Protein AF-A0A067S5D9-F1 (afdb_monomer_lite)

Sequence (121 aa):
MAILSSHQCTGNCTGFCTIFSLASTILTPAERNHTWYNRLDKVEKANLIDNIVAQKNHKKQEDILESEERYKAFPPQPPSTSLLHKIISGFIQDTSPSQFVEAGCAVCGKLTPFRNLIPFK

Foldseek 3Di:
DPPPAWFDDPDDCPPDDDDDDDDPDDDDPVRVVVVVQVPDDPVRNVVVVVVVVVVVVVVVVVVVVVVVVCVPDPPDDDDDPVVVVVVVVVVCVCPDLQNPPWDADSPPRDTDRPVPTDTDD

Secondary structure (DSSP, 8-state):
---SSSB--SSTTTT--------S----HHHHHHHHHHHS-HHHHHHHHHHHHHHHHHHHHHHHHHHHHHGGGSSPPPPPHHHHHHHHHHHHHHTSHHHH-EEE-TTT--EEEGGGPPBP-

Radius of gyration: 24.88 Å; chains: 1; bounding box: 57×38×54 Å

Structure (mmCIF, N/CA/C/O backbone):
data_AF-A0A067S5D9-F1
#
_entry.id   AF-A0A067S5D9-F1
#
loop_
_atom_site.group_PDB
_atom_site.id
_atom_site.type_symbol
_atom_site.label_atom_id
_atom_site.label_alt_id
_atom_site.label_comp_id
_atom_site.label_asym_id
_atom_site.label_entity_id
_atom_site.label_seq_id
_atom_site.pdbx_PDB_ins_code
_atom_site.Cartn_x
_atom_site.Cartn_y
_atom_site.Cartn_z
_atom_site.occupancy
_atom_site.B_iso_or_equiv
_atom_site.auth_seq_id
_atom_site.auth_comp_id
_atom_site.auth_asym_id
_atom_site.auth_atom_id
_atom_site.pdbx_PDB_model_num
ATOM 1 N N . MET A 1 1 ? 7.449 -18.433 -16.731 1.00 33.59 1 MET A N 1
ATOM 2 C CA . MET A 1 1 ? 7.245 -17.056 -16.232 1.00 33.59 1 MET A CA 1
ATOM 3 C C . MET A 1 1 ? 7.142 -16.119 -17.431 1.00 33.59 1 MET A C 1
ATOM 5 O O . MET A 1 1 ? 8.169 -15.734 -17.964 1.00 33.59 1 MET A O 1
ATOM 9 N N . ALA A 1 2 ? 5.934 -15.819 -17.910 1.00 39.75 2 ALA A N 1
ATOM 10 C CA . ALA A 1 2 ? 5.720 -15.002 -19.112 1.00 39.75 2 ALA A CA 1
ATOM 11 C C . ALA A 1 2 ? 4.667 -13.914 -18.840 1.00 39.75 2 ALA A C 1
ATOM 13 O O . ALA A 1 2 ? 3.610 -13.888 -19.452 1.00 39.75 2 ALA A O 1
ATOM 14 N N . ILE A 1 3 ? 4.926 -13.064 -17.841 1.00 45.78 3 ILE A N 1
ATOM 15 C CA . ILE A 1 3 ? 4.036 -11.940 -17.481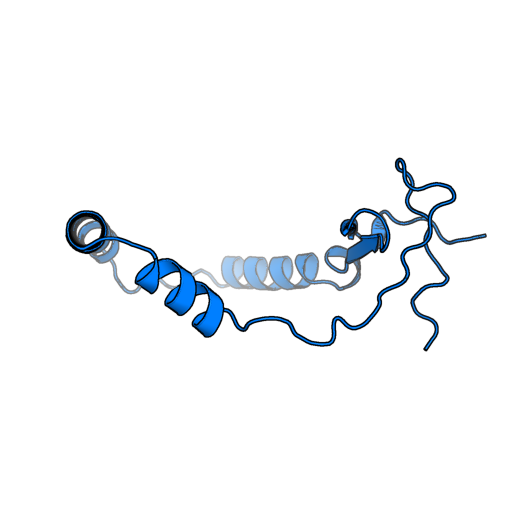 1.00 45.78 3 ILE A CA 1
ATOM 16 C C . ILE A 1 3 ? 4.468 -10.645 -18.204 1.00 45.78 3 ILE A C 1
ATOM 18 O O . ILE A 1 3 ? 3.702 -9.696 -18.304 1.00 45.78 3 ILE A O 1
ATOM 22 N N . LEU A 1 4 ? 5.678 -10.611 -18.773 1.00 45.47 4 LEU A N 1
ATOM 23 C CA . LEU A 1 4 ? 6.266 -9.410 -19.381 1.00 45.47 4 LEU A CA 1
ATOM 24 C C . LEU A 1 4 ? 5.861 -9.161 -20.848 1.00 45.47 4 LEU A C 1
ATOM 26 O O . LEU A 1 4 ? 6.323 -8.190 -21.435 1.00 45.47 4 LEU A O 1
ATOM 30 N N . SER A 1 5 ? 5.043 -10.017 -21.465 1.00 48.56 5 SER A N 1
ATOM 31 C CA . SER A 1 5 ? 4.925 -10.088 -22.930 1.00 48.56 5 SER A CA 1
ATOM 32 C C . SER A 1 5 ? 3.684 -9.439 -23.556 1.00 48.56 5 SER A C 1
ATOM 34 O O . SER A 1 5 ? 3.466 -9.646 -24.743 1.00 48.56 5 SER A O 1
ATOM 36 N N . SER A 1 6 ? 2.852 -8.683 -22.830 1.00 56.25 6 SER A N 1
ATOM 37 C CA . SER A 1 6 ? 1.522 -8.318 -23.363 1.00 56.25 6 SER A CA 1
ATOM 38 C C . SER A 1 6 ? 1.125 -6.842 -23.374 1.00 56.25 6 SER A C 1
ATOM 40 O O . SER A 1 6 ? 0.021 -6.555 -23.830 1.00 56.25 6 SER A O 1
ATOM 42 N N . HIS A 1 7 ? 1.982 -5.891 -22.976 1.00 57.72 7 HIS A N 1
ATOM 43 C CA . HIS A 1 7 ? 1.583 -4.474 -22.942 1.00 57.72 7 HIS A CA 1
ATOM 44 C C . HIS A 1 7 ? 2.728 -3.521 -23.322 1.00 57.72 7 HIS A C 1
ATOM 46 O O . HIS A 1 7 ? 3.833 -3.621 -22.789 1.00 57.72 7 HIS A O 1
ATOM 52 N N . GLN A 1 8 ? 2.456 -2.570 -24.223 1.00 62.84 8 GLN A N 1
ATOM 53 C CA . GLN A 1 8 ? 3.392 -1.511 -24.619 1.00 62.84 8 GLN A CA 1
ATOM 54 C C . GLN A 1 8 ? 3.044 -0.201 -23.904 1.00 62.84 8 GLN A C 1
ATOM 56 O O . GLN A 1 8 ? 1.888 0.220 -23.884 1.00 62.84 8 GLN A O 1
ATOM 61 N N . CYS A 1 9 ? 4.050 0.469 -23.333 1.00 71.56 9 CYS A N 1
ATOM 62 C CA . CYS A 1 9 ? 3.871 1.814 -22.789 1.00 71.56 9 CYS A CA 1
ATOM 63 C C . CYS A 1 9 ? 3.525 2.773 -23.936 1.00 71.56 9 CYS A C 1
ATOM 65 O O . CYS A 1 9 ? 4.328 2.958 -24.846 1.00 71.56 9 CYS A O 1
ATOM 67 N N . THR A 1 10 ? 2.345 3.391 -23.878 1.00 66.25 10 THR A N 1
ATOM 68 C CA . THR A 1 10 ? 1.865 4.365 -24.875 1.00 66.25 10 THR A CA 1
ATOM 69 C C . THR A 1 10 ? 2.545 5.737 -24.768 1.00 66.25 10 THR A C 1
ATOM 71 O O . THR A 1 10 ? 2.257 6.626 -25.562 1.00 66.25 10 THR A O 1
ATOM 74 N N . GLY A 1 11 ? 3.436 5.927 -23.786 1.00 68.62 11 GLY A N 1
ATOM 75 C CA . GLY A 1 11 ? 4.259 7.129 -23.612 1.00 68.62 11 GLY A CA 1
ATOM 76 C C . GLY A 1 11 ? 5.663 7.019 -24.229 1.00 68.62 11 GLY A C 1
ATOM 77 O O . GLY A 1 11 ? 5.899 6.261 -25.162 1.00 68.62 11 GLY A O 1
ATOM 78 N N . ASN A 1 12 ? 6.625 7.755 -23.660 1.00 68.88 12 ASN A N 1
ATOM 79 C CA . ASN A 1 12 ? 7.984 7.973 -24.197 1.00 68.88 12 ASN A CA 1
ATOM 80 C C . ASN A 1 12 ? 8.925 6.744 -24.223 1.00 68.88 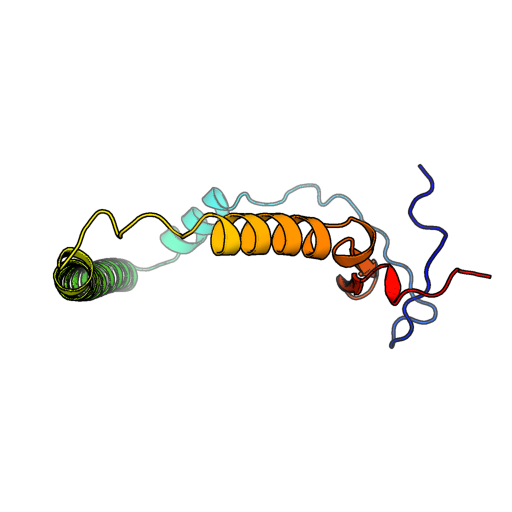12 ASN A C 1
ATOM 82 O O . ASN A 1 12 ? 10.102 6.896 -24.535 1.00 68.88 12 ASN A O 1
ATOM 86 N N . CYS A 1 13 ? 8.476 5.545 -23.848 1.00 75.38 13 CYS A N 1
ATOM 87 C CA . CYS A 1 13 ? 9.360 4.383 -23.650 1.00 75.38 13 CYS A CA 1
ATOM 88 C C . CYS A 1 13 ? 9.444 3.454 -24.871 1.00 75.38 13 CYS A C 1
ATOM 90 O O . CYS A 1 13 ? 9.834 2.293 -24.733 1.00 75.38 13 CYS A O 1
ATOM 92 N N . THR A 1 14 ? 9.067 3.931 -26.059 1.00 70.69 14 THR A N 1
ATOM 93 C CA . THR A 1 14 ? 9.169 3.156 -27.299 1.00 70.69 14 THR A CA 1
ATOM 94 C C . THR A 1 14 ? 10.638 2.807 -27.582 1.00 70.69 14 THR A C 1
ATOM 96 O O . THR A 1 14 ? 11.488 3.683 -27.680 1.00 70.69 14 THR A O 1
ATOM 99 N N . GLY A 1 15 ? 10.955 1.510 -27.683 1.00 67.88 15 GLY A N 1
ATOM 100 C CA . GLY A 1 15 ? 12.303 1.030 -28.025 1.00 67.88 15 GLY A CA 1
ATOM 101 C C . GLY A 1 15 ? 13.286 0.848 -26.859 1.00 67.88 15 GLY A C 1
ATOM 102 O O . GLY A 1 15 ? 14.436 0.498 -27.105 1.00 67.88 15 GLY A O 1
ATOM 103 N N . PHE A 1 16 ? 12.860 1.026 -25.605 1.00 66.94 16 PHE A N 1
ATOM 104 C CA . PHE A 1 16 ? 13.706 0.790 -24.428 1.00 66.94 16 PHE A CA 1
ATOM 105 C C . PHE A 1 16 ? 13.284 -0.481 -23.679 1.00 66.94 16 PHE A C 1
ATOM 107 O O . PHE A 1 16 ? 12.097 -0.779 -23.559 1.00 66.94 16 PHE A O 1
ATOM 114 N N . CYS A 1 17 ? 14.258 -1.217 -23.140 1.00 65.69 17 CYS A N 1
ATOM 115 C CA . CYS A 1 17 ? 14.047 -2.373 -22.270 1.00 65.69 17 CYS A CA 1
ATOM 116 C C . CYS A 1 17 ? 14.882 -2.199 -20.999 1.00 65.69 17 CYS A C 1
ATOM 118 O O . CYS A 1 17 ? 16.049 -1.816 -21.062 1.00 65.69 17 CYS A O 1
ATOM 120 N N . THR A 1 18 ? 14.285 -2.473 -19.846 1.00 61.31 18 THR A N 1
ATOM 121 C CA . THR A 1 18 ? 14.969 -2.482 -18.549 1.00 61.31 18 THR A CA 1
ATOM 122 C C . THR A 1 18 ? 15.416 -3.884 -18.192 1.00 61.31 18 THR A C 1
ATOM 124 O O . THR A 1 18 ? 14.607 -4.807 -18.110 1.00 61.31 18 THR A O 1
ATOM 127 N N . ILE A 1 19 ? 16.710 -4.012 -17.918 1.00 63.25 19 ILE A N 1
ATOM 128 C CA . ILE A 1 19 ? 17.325 -5.222 -17.386 1.00 63.25 19 ILE A CA 1
ATOM 129 C C . ILE A 1 19 ? 17.594 -4.959 -15.907 1.00 63.25 19 ILE A C 1
ATOM 131 O O . ILE A 1 19 ? 18.360 -4.061 -15.563 1.00 63.25 19 ILE A O 1
ATOM 135 N N . PHE A 1 20 ? 16.952 -5.723 -15.028 1.00 64.19 20 PHE A N 1
ATOM 136 C CA . PHE A 1 20 ? 17.258 -5.672 -13.603 1.00 64.19 20 PHE A CA 1
ATOM 137 C C . PHE A 1 20 ? 18.484 -6.544 -13.332 1.00 64.19 20 PHE A C 1
ATOM 139 O O . PHE A 1 20 ? 18.472 -7.741 -13.618 1.00 64.19 20 PHE A O 1
ATOM 146 N N . SER A 1 21 ? 19.535 -5.954 -12.769 1.00 68.69 21 SER A N 1
ATOM 147 C CA . SER A 1 21 ? 20.634 -6.693 -12.153 1.00 68.69 21 SER A CA 1
ATOM 148 C C . SER A 1 21 ? 20.467 -6.655 -10.636 1.00 68.69 21 SER A C 1
ATOM 150 O O . SER A 1 21 ? 20.098 -5.628 -10.061 1.00 68.69 21 SER A O 1
ATOM 152 N N . LEU A 1 22 ? 20.708 -7.783 -9.965 1.00 65.50 22 LEU A N 1
ATOM 153 C CA . LEU A 1 22 ? 20.784 -7.779 -8.508 1.00 65.50 22 LEU A CA 1
ATOM 154 C C . LEU A 1 22 ? 22.040 -7.010 -8.095 1.00 65.50 22 LEU A C 1
ATOM 156 O O . LEU A 1 22 ? 23.158 -7.443 -8.373 1.00 65.50 22 LEU A O 1
ATOM 160 N N . ALA A 1 23 ? 21.855 -5.876 -7.420 1.00 67.31 23 ALA A N 1
ATOM 161 C CA . ALA A 1 23 ? 22.947 -5.221 -6.720 1.00 67.31 23 ALA A CA 1
ATOM 162 C C . ALA A 1 23 ? 23.405 -6.132 -5.571 1.00 67.31 23 ALA A C 1
ATOM 164 O O . ALA A 1 23 ? 22.592 -6.587 -4.768 1.00 67.31 23 ALA A O 1
ATOM 165 N N . SER A 1 24 ? 24.706 -6.405 -5.499 1.00 70.12 24 SER A N 1
ATOM 166 C CA . SER A 1 24 ? 25.290 -7.356 -4.547 1.00 70.12 24 SER A CA 1
ATOM 167 C C . SER A 1 24 ? 25.305 -6.855 -3.097 1.00 70.12 24 SER A C 1
ATOM 169 O O . SER A 1 24 ? 25.457 -7.665 -2.188 1.00 70.12 24 SER A O 1
ATOM 171 N N . THR A 1 25 ? 25.099 -5.556 -2.859 1.00 70.94 25 THR A N 1
ATOM 172 C CA . THR A 1 25 ? 25.071 -4.956 -1.516 1.00 70.94 25 THR A CA 1
ATOM 173 C C . THR A 1 25 ? 24.164 -3.721 -1.469 1.00 70.94 25 THR A C 1
ATOM 175 O O . THR A 1 25 ? 24.548 -2.623 -1.865 1.00 70.94 25 THR A O 1
ATOM 178 N N . ILE A 1 26 ? 22.944 -3.884 -0.950 1.00 75.69 26 ILE A N 1
ATOM 179 C CA . ILE A 1 26 ? 22.050 -2.766 -0.616 1.00 75.69 26 ILE A CA 1
ATOM 180 C C . ILE A 1 26 ? 22.056 -2.612 0.903 1.00 75.69 26 ILE A C 1
ATOM 182 O O . ILE A 1 26 ? 21.700 -3.548 1.614 1.00 75.69 26 ILE A O 1
ATOM 186 N N . LEU A 1 27 ? 22.432 -1.429 1.394 1.00 80.38 27 LEU A N 1
ATOM 187 C CA . LEU A 1 27 ? 22.296 -1.108 2.813 1.00 80.38 27 LEU A CA 1
ATOM 188 C C . LEU A 1 27 ? 20.818 -1.129 3.208 1.00 80.38 27 LEU A C 1
ATOM 190 O O . LEU A 1 27 ? 19.968 -0.481 2.581 1.00 80.38 27 LEU A O 1
ATOM 194 N N . THR A 1 28 ? 20.520 -1.821 4.295 1.00 86.38 28 THR A N 1
ATOM 195 C CA . THR A 1 28 ? 19.209 -1.799 4.935 1.00 86.38 28 THR A CA 1
ATOM 196 C C . THR A 1 28 ? 18.833 -0.367 5.352 1.00 86.38 28 THR A C 1
ATOM 198 O O . THR A 1 28 ? 19.698 0.496 5.551 1.00 86.38 28 THR A O 1
ATOM 201 N N . PRO A 1 29 ? 17.533 -0.056 5.513 1.00 88.94 29 PRO A N 1
ATOM 202 C CA . PRO A 1 29 ? 17.105 1.235 6.056 1.00 88.94 29 PRO A CA 1
ATOM 203 C C . PRO A 1 29 ? 17.771 1.585 7.397 1.00 88.94 29 PRO A C 1
ATOM 205 O O . PRO A 1 29 ? 18.139 2.737 7.612 1.00 88.94 29 PRO A O 1
ATOM 208 N N . ALA A 1 30 ? 17.983 0.593 8.268 1.00 88.81 30 ALA A N 1
ATOM 209 C CA . ALA A 1 30 ? 18.636 0.783 9.561 1.00 88.81 30 ALA A CA 1
ATOM 210 C C . ALA A 1 30 ? 20.104 1.218 9.408 1.00 88.81 30 ALA A C 1
ATOM 212 O O . ALA A 1 30 ? 20.523 2.194 10.029 1.00 88.81 30 ALA A O 1
ATOM 213 N N . GLU A 1 31 ? 20.865 0.558 8.531 1.00 91.25 31 GLU A N 1
ATOM 214 C CA . GLU A 1 31 ? 22.262 0.915 8.250 1.00 91.25 31 GLU A CA 1
ATOM 215 C C . GLU A 1 31 ? 22.379 2.313 7.630 1.00 91.25 31 GLU A C 1
ATOM 217 O O . GLU A 1 31 ? 23.252 3.099 8.009 1.00 91.25 31 GLU A O 1
ATOM 222 N N . ARG A 1 32 ? 21.465 2.673 6.720 1.00 88.69 32 ARG A N 1
ATOM 223 C CA . ARG A 1 32 ? 21.417 4.025 6.137 1.00 88.69 32 ARG A CA 1
ATOM 224 C C . ARG A 1 32 ? 21.133 5.097 7.189 1.00 88.69 32 ARG A C 1
ATOM 226 O O . ARG A 1 32 ? 21.814 6.120 7.216 1.00 88.69 32 ARG A O 1
ATOM 233 N N . ASN A 1 33 ? 20.185 4.850 8.088 1.00 88.12 33 ASN A N 1
ATOM 234 C CA . ASN A 1 33 ? 19.863 5.789 9.162 1.00 88.12 33 ASN A CA 1
ATOM 235 C C . ASN A 1 33 ? 21.014 5.924 10.164 1.00 88.12 33 ASN A C 1
ATOM 237 O O . ASN A 1 33 ? 21.365 7.038 10.546 1.00 88.12 33 ASN A O 1
ATOM 241 N N . HIS A 1 34 ? 21.647 4.812 10.543 1.00 90.56 34 HIS A N 1
ATOM 242 C CA . HIS A 1 34 ? 22.788 4.818 11.458 1.00 90.56 34 HIS A CA 1
ATOM 243 C C . HIS A 1 34 ? 23.989 5.570 10.865 1.00 90.56 34 HIS A C 1
ATOM 245 O O . HIS A 1 34 ? 24.584 6.423 11.522 1.00 90.56 34 HIS A O 1
ATOM 251 N N . THR A 1 35 ? 24.317 5.315 9.595 1.00 91.88 35 THR A N 1
ATOM 252 C CA . THR A 1 35 ? 25.406 6.022 8.899 1.00 91.88 35 THR A CA 1
ATOM 253 C C . THR A 1 35 ? 25.117 7.509 8.713 1.00 91.88 35 THR A C 1
ATOM 255 O O . THR A 1 35 ? 26.032 8.322 8.808 1.00 91.88 35 THR A O 1
ATOM 258 N N . TRP A 1 36 ? 23.869 7.904 8.452 1.00 92.56 36 TRP A N 1
ATOM 259 C CA . TRP A 1 36 ? 23.478 9.315 8.442 1.00 92.56 36 TRP A CA 1
ATOM 260 C C . TRP A 1 36 ? 23.621 9.961 9.827 1.00 92.56 36 TRP A C 1
ATOM 262 O O . TRP A 1 36 ? 24.338 10.950 9.948 1.00 92.56 36 TRP A O 1
ATOM 272 N N . TYR A 1 37 ? 23.046 9.366 10.877 1.00 91.00 37 TYR A N 1
ATOM 273 C CA . TYR A 1 37 ? 23.091 9.923 12.235 1.00 91.00 37 TYR A CA 1
ATOM 274 C C . TYR A 1 37 ? 24.526 10.077 12.756 1.00 91.00 37 TYR A C 1
ATOM 276 O O . TYR A 1 37 ? 24.860 11.064 13.409 1.00 91.00 37 TYR A O 1
ATOM 284 N N . ASN A 1 38 ? 25.412 9.132 12.434 1.00 92.44 38 ASN A N 1
ATOM 285 C CA . ASN A 1 38 ? 26.809 9.186 12.865 1.00 92.44 38 ASN A CA 1
ATOM 286 C C . ASN A 1 38 ? 27.644 10.252 12.150 1.00 92.44 38 ASN A C 1
ATOM 288 O O . ASN A 1 38 ? 28.670 10.649 12.696 1.00 92.44 38 ASN A O 1
ATOM 292 N N . ARG A 1 39 ? 27.209 10.729 10.976 1.00 94.06 39 ARG A N 1
ATOM 293 C CA . ARG A 1 39 ? 27.879 11.815 10.244 1.00 94.06 39 ARG A CA 1
ATOM 294 C C . ARG A 1 39 ? 27.600 13.200 10.822 1.00 94.06 39 ARG A C 1
ATOM 296 O O . ARG A 1 39 ? 28.349 14.115 10.515 1.00 94.06 39 ARG A O 1
ATOM 303 N N . LEU A 1 40 ? 26.558 13.333 11.640 1.00 92.94 40 LEU A N 1
ATOM 304 C CA . LEU A 1 40 ? 26.195 14.597 12.270 1.00 92.94 40 LEU A CA 1
ATOM 305 C C . LEU A 1 40 ? 27.134 14.934 13.431 1.00 92.94 40 LEU A C 1
ATOM 307 O O . LEU A 1 40 ? 27.511 14.054 14.229 1.00 92.94 40 LEU A O 1
ATOM 311 N N . ASP A 1 41 ? 27.446 16.218 13.566 1.00 94.75 41 ASP A N 1
ATOM 312 C CA . ASP A 1 41 ? 28.150 16.748 14.725 1.00 94.75 41 ASP A CA 1
ATOM 313 C C . ASP A 1 41 ? 27.249 16.786 15.983 1.00 94.75 41 ASP A C 1
ATOM 315 O O . ASP A 1 41 ? 26.074 16.404 15.976 1.00 94.75 41 ASP A O 1
ATOM 319 N N . LYS A 1 42 ? 27.822 17.179 17.127 1.00 93.62 42 LYS A N 1
ATOM 320 C CA . LYS A 1 42 ? 27.092 17.201 18.407 1.00 93.62 42 LYS A CA 1
ATOM 321 C C . LYS A 1 42 ? 25.952 18.226 18.426 1.00 93.62 42 LYS A C 1
ATOM 323 O O . LYS A 1 42 ? 24.932 17.961 19.059 1.00 93.62 42 LYS A O 1
ATOM 328 N N . VAL A 1 43 ? 26.135 19.370 17.772 1.00 94.56 43 VAL A N 1
ATOM 329 C CA . VAL A 1 43 ? 25.154 20.462 17.716 1.00 94.56 43 VAL A CA 1
ATOM 330 C C . VAL A 1 43 ? 24.001 20.059 16.804 1.00 94.56 43 VAL A C 1
ATOM 332 O O . VAL A 1 43 ? 22.840 20.162 17.192 1.00 94.56 43 VAL A O 1
ATOM 335 N N . GLU A 1 44 ? 24.310 19.503 15.635 1.00 92.94 44 GLU A N 1
ATOM 336 C CA . GLU A 1 44 ? 23.326 18.976 14.690 1.00 92.94 44 GLU A CA 1
ATOM 337 C C . GLU A 1 44 ? 22.465 17.872 15.318 1.00 92.94 44 GLU A C 1
ATOM 339 O O . GLU A 1 44 ? 21.245 17.857 15.142 1.00 92.94 44 GLU A O 1
AT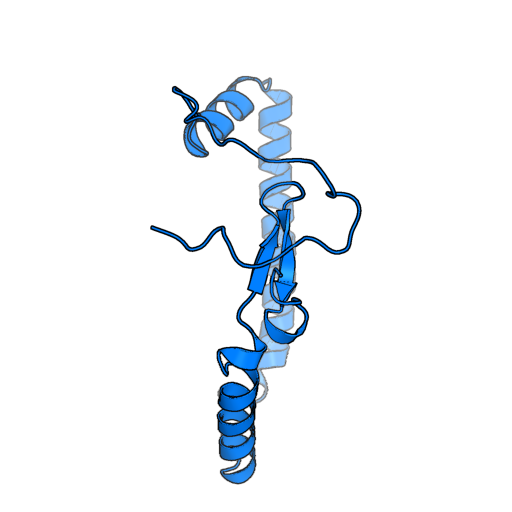OM 344 N N . LYS A 1 45 ? 23.075 16.981 16.113 1.00 93.19 45 LYS A N 1
ATOM 345 C CA . LYS A 1 45 ? 22.347 15.943 16.861 1.00 93.19 45 LYS A CA 1
ATOM 346 C C . LYS A 1 45 ? 21.400 16.524 17.908 1.00 93.19 45 LYS A C 1
ATOM 348 O O . LYS A 1 45 ? 20.271 16.051 18.011 1.00 93.19 45 LYS A O 1
ATOM 353 N N . ALA A 1 46 ? 21.839 17.526 18.669 1.00 94.25 46 ALA A N 1
ATOM 354 C CA . ALA A 1 46 ? 20.993 18.184 19.665 1.00 94.25 46 ALA A CA 1
ATOM 355 C C . ALA A 1 46 ? 19.786 18.862 18.997 1.00 94.25 46 ALA A C 1
ATOM 357 O O . ALA A 1 46 ? 18.645 18.569 19.348 1.00 94.25 46 ALA A O 1
ATOM 358 N N . ASN A 1 47 ? 20.031 19.638 17.936 1.00 94.81 47 ASN A N 1
ATOM 359 C CA . ASN A 1 47 ? 18.982 20.309 17.167 1.00 94.81 47 ASN A CA 1
ATOM 360 C C . ASN A 1 47 ? 17.968 19.316 16.573 1.00 94.81 47 ASN A C 1
ATOM 362 O O . ASN A 1 47 ? 16.767 19.582 16.551 1.00 94.81 47 ASN A O 1
ATOM 366 N N . LEU A 1 48 ? 18.428 18.157 16.086 1.00 91.56 48 LEU A N 1
ATOM 367 C CA . LEU A 1 48 ? 17.544 17.106 15.579 1.00 91.56 48 LEU A CA 1
ATOM 368 C C . LEU A 1 48 ? 16.604 16.578 16.673 1.00 91.56 48 LEU A C 1
ATOM 370 O O . LEU A 1 48 ? 15.409 16.422 16.424 1.00 91.56 48 LEU A O 1
ATOM 374 N N . ILE A 1 49 ? 17.133 16.309 17.870 1.00 90.69 49 ILE A N 1
ATOM 375 C CA . ILE A 1 49 ? 16.338 15.829 19.009 1.00 90.69 49 ILE A CA 1
ATOM 376 C C . ILE A 1 49 ? 15.308 16.886 19.416 1.00 90.69 49 ILE A C 1
ATOM 378 O O . ILE A 1 49 ? 14.131 16.550 19.568 1.00 90.69 49 ILE A O 1
ATOM 382 N N . ASP A 1 50 ? 15.717 18.149 19.516 1.00 93.81 50 ASP A N 1
ATOM 383 C CA . ASP A 1 50 ? 14.834 19.252 19.905 1.00 93.81 50 ASP A CA 1
ATOM 384 C C . ASP A 1 50 ? 13.684 19.432 18.909 1.00 93.81 50 ASP A C 1
ATOM 386 O O . ASP A 1 50 ? 12.519 19.532 19.305 1.00 93.81 50 ASP A O 1
ATOM 390 N N . ASN A 1 51 ? 13.980 19.357 17.608 1.00 91.31 51 ASN A N 1
ATOM 391 C CA . ASN A 1 51 ? 12.966 19.407 16.555 1.00 91.31 51 ASN A CA 1
ATOM 392 C C . ASN A 1 51 ? 11.973 18.237 16.650 1.00 91.31 51 ASN A C 1
ATOM 394 O O . ASN A 1 51 ? 10.765 18.442 16.517 1.00 91.31 51 ASN A O 1
ATOM 398 N N . ILE A 1 52 ? 12.452 17.017 16.923 1.00 90.50 52 ILE A N 1
ATOM 399 C CA . ILE A 1 52 ? 11.584 15.840 17.103 1.00 90.50 52 ILE A CA 1
ATOM 400 C C . ILE A 1 52 ? 10.665 16.023 18.319 1.00 90.50 52 ILE A C 1
ATOM 402 O O . ILE A 1 52 ? 9.481 15.677 18.258 1.00 90.50 52 ILE A O 1
ATOM 406 N N . VAL A 1 53 ? 11.187 16.555 19.426 1.00 92.75 53 VAL A N 1
ATOM 407 C CA . VAL A 1 53 ? 10.405 16.812 20.646 1.00 92.75 53 VAL A CA 1
ATOM 408 C C . VAL A 1 53 ? 9.354 17.895 20.399 1.00 92.75 53 VAL A C 1
ATOM 410 O O . VAL A 1 53 ? 8.186 17.691 20.736 1.00 92.75 53 VAL A O 1
ATOM 413 N N . ALA A 1 54 ? 9.730 19.001 19.755 1.00 89.81 54 ALA A N 1
ATOM 414 C CA . ALA A 1 54 ? 8.810 20.081 19.406 1.00 89.81 54 ALA A CA 1
ATOM 415 C C . ALA A 1 54 ? 7.662 19.585 18.509 1.00 89.81 54 ALA A C 1
ATOM 417 O O . ALA A 1 54 ? 6.493 19.836 18.809 1.00 89.81 54 ALA A O 1
ATOM 418 N N . GLN A 1 55 ? 7.975 18.799 17.471 1.00 85.94 55 GLN A N 1
ATOM 419 C CA . GLN A 1 55 ? 6.969 18.210 16.581 1.00 85.94 55 GLN A CA 1
ATOM 420 C C . GLN A 1 55 ? 6.021 17.252 17.315 1.00 85.94 55 GLN A C 1
ATOM 422 O O . GLN A 1 55 ? 4.810 17.289 17.090 1.00 85.94 55 GLN A O 1
ATOM 427 N N . LYS A 1 56 ? 6.539 16.413 18.223 1.00 87.19 56 LYS A N 1
ATOM 428 C CA . LYS A 1 56 ? 5.700 15.518 19.038 1.00 87.19 56 LYS A CA 1
ATOM 429 C C . LYS A 1 56 ? 4.755 16.287 19.955 1.00 87.19 56 LYS A C 1
ATOM 431 O O . LYS A 1 56 ? 3.606 15.879 20.106 1.00 87.19 56 LYS A O 1
ATOM 436 N N . ASN A 1 57 ? 5.224 17.375 20.559 1.00 81.31 57 ASN A N 1
ATOM 437 C CA . ASN A 1 57 ? 4.406 18.195 21.448 1.00 81.31 57 ASN A CA 1
ATOM 438 C C . ASN A 1 57 ? 3.287 18.913 20.682 1.00 81.31 57 ASN A C 1
ATOM 440 O O . ASN A 1 57 ? 2.152 18.909 21.154 1.00 81.31 57 ASN A O 1
ATOM 444 N N . HIS A 1 58 ? 3.581 19.442 19.489 1.00 78.62 58 HIS A N 1
ATOM 445 C CA . HIS A 1 58 ? 2.580 20.082 18.629 1.00 78.62 58 HIS A CA 1
ATOM 446 C C . HIS A 1 58 ? 1.497 19.087 18.196 1.00 78.62 58 HIS A C 1
ATOM 448 O O . HIS A 1 58 ? 0.310 19.329 18.403 1.00 78.62 58 HIS A O 1
ATOM 454 N N . LYS A 1 59 ? 1.911 17.907 17.714 1.00 78.00 59 LYS A N 1
ATOM 455 C CA . LYS A 1 59 ? 0.983 16.838 17.331 1.00 78.00 59 LYS A CA 1
ATOM 456 C C . LYS A 1 59 ? 0.120 16.372 18.508 1.00 78.00 59 LYS A C 1
ATOM 458 O O . LYS A 1 59 ? -1.080 16.204 18.358 1.00 78.00 59 LYS A O 1
ATOM 463 N N . LYS A 1 60 ? 0.708 16.212 19.700 1.00 77.75 60 LYS A N 1
ATOM 464 C CA . LYS A 1 60 ? -0.037 15.822 20.907 1.00 77.75 60 LYS A CA 1
ATOM 465 C C . LYS A 1 60 ? -1.122 16.843 21.260 1.00 77.75 60 LYS A C 1
ATOM 467 O O . LYS A 1 60 ? -2.182 16.450 21.731 1.00 77.75 60 LYS A O 1
ATOM 472 N N . GLN A 1 61 ? -0.855 18.133 21.069 1.00 76.12 61 GLN A N 1
ATOM 473 C CA . GLN A 1 61 ? -1.823 19.187 21.360 1.00 76.12 61 GLN A CA 1
ATOM 474 C C . GLN A 1 61 ? -2.971 19.206 20.340 1.00 76.12 61 GLN A C 1
ATOM 476 O O . GLN A 1 61 ? -4.130 19.308 20.742 1.00 76.12 61 GLN A O 1
ATOM 481 N N . GLU A 1 62 ? -2.662 19.032 19.054 1.00 75.12 62 GLU A N 1
ATOM 482 C CA . GLU A 1 62 ? -3.658 18.875 17.983 1.00 75.12 62 GLU A CA 1
ATOM 483 C C . GLU A 1 62 ? -4.531 17.625 18.191 1.00 75.12 62 GLU A C 1
ATOM 485 O O . GLU A 1 62 ? -5.757 17.714 18.133 1.00 75.12 62 GLU A O 1
ATOM 490 N N . ASP A 1 63 ? -3.920 16.488 18.538 1.00 75.94 63 ASP A N 1
ATOM 491 C CA . ASP A 1 63 ? -4.624 15.225 18.790 1.00 75.94 63 ASP A CA 1
ATOM 492 C C . ASP A 1 63 ? -5.615 15.342 19.971 1.00 75.94 63 ASP A C 1
ATOM 494 O O . ASP A 1 63 ? -6.695 14.746 19.938 1.00 75.94 63 ASP A O 1
ATOM 498 N N . ILE A 1 64 ? -5.276 16.118 21.013 1.00 76.19 64 ILE A N 1
ATOM 499 C CA . ILE A 1 64 ? -6.151 16.354 22.177 1.00 76.19 64 ILE A CA 1
ATOM 500 C C . ILE A 1 64 ? -7.381 17.178 21.775 1.00 76.19 64 ILE A C 1
ATOM 502 O O . ILE A 1 64 ? -8.501 16.763 22.074 1.00 76.19 64 ILE A O 1
ATOM 506 N N . LEU A 1 65 ? -7.188 18.289 21.058 1.00 71.94 65 LEU A N 1
ATOM 507 C CA . LEU A 1 65 ? -8.277 19.165 20.601 1.00 71.94 65 LEU A CA 1
ATOM 508 C C . LEU A 1 65 ? -9.243 18.428 19.661 1.00 71.94 65 LEU A C 1
ATOM 510 O O . LEU A 1 65 ? -10.460 18.519 19.810 1.00 71.94 65 LEU A O 1
ATOM 514 N N . GLU A 1 66 ? -8.709 17.629 18.738 1.00 67.56 66 GLU A N 1
ATOM 515 C CA . GLU A 1 66 ? -9.517 16.827 17.816 1.00 67.56 66 GLU A CA 1
ATOM 516 C C . GLU A 1 66 ? -10.251 15.679 18.538 1.00 67.56 66 GLU A C 1
ATOM 518 O O . GLU A 1 66 ? -11.335 15.248 18.135 1.00 67.56 66 GLU A O 1
ATOM 523 N N . SER A 1 67 ? -9.682 15.162 19.633 1.00 68.12 67 SER A N 1
ATOM 524 C CA . SER A 1 67 ? -10.337 14.131 20.437 1.00 68.12 67 SER A CA 1
ATOM 525 C C . SER A 1 67 ? -11.612 14.651 21.104 1.00 68.12 67 SER A C 1
ATOM 527 O O . SER A 1 67 ? -12.634 13.972 21.030 1.00 68.12 67 SER A O 1
ATOM 529 N N . GLU A 1 68 ? -11.603 15.867 21.659 1.00 66.44 68 GLU A N 1
ATOM 530 C CA . GLU A 1 68 ? -12.752 16.443 22.375 1.00 66.44 68 GLU A CA 1
ATOM 531 C C . GLU A 1 68 ? -13.976 16.653 21.469 1.00 66.44 68 GLU A C 1
ATOM 533 O O . GLU A 1 68 ? -15.113 16.429 21.896 1.00 66.44 68 GLU A O 1
ATOM 538 N N . GLU A 1 69 ? -13.772 16.986 20.191 1.00 64.62 69 GLU A N 1
ATOM 539 C CA . GLU A 1 69 ? -14.866 17.096 19.217 1.00 64.62 69 GLU A CA 1
ATOM 540 C C . GLU A 1 69 ? -15.441 15.732 18.807 1.00 64.62 69 GLU A C 1
ATOM 542 O O . GLU A 1 69 ? -16.656 15.608 18.610 1.00 64.62 69 GLU A O 1
ATOM 547 N N . ARG A 1 70 ? -14.604 14.687 18.750 1.00 60.50 70 ARG A N 1
ATOM 548 C CA . ARG A 1 70 ? -15.022 13.311 18.426 1.00 60.50 70 ARG A CA 1
ATOM 549 C C . ARG A 1 70 ? -15.838 12.629 19.534 1.00 60.50 70 ARG A C 1
ATOM 551 O O . ARG A 1 70 ? -16.537 11.658 19.246 1.00 60.50 70 ARG A O 1
ATOM 558 N N . TYR A 1 71 ? -15.797 13.122 20.776 1.00 61.75 71 TYR A N 1
ATOM 559 C CA . TYR A 1 71 ? -16.491 12.505 21.920 1.00 61.75 71 TYR A CA 1
ATOM 560 C C . TYR A 1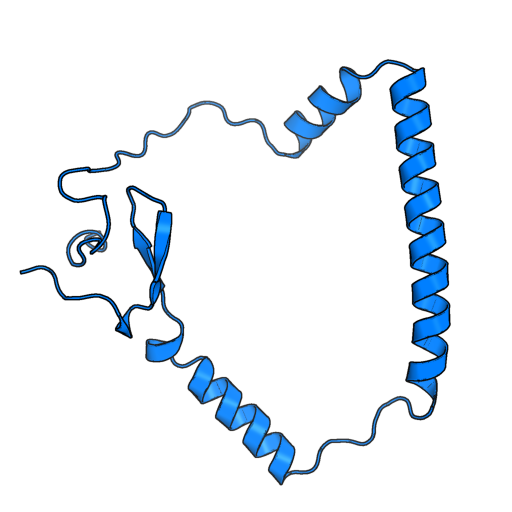 71 ? -17.964 12.893 22.083 1.00 61.75 71 TYR A C 1
ATOM 562 O O . TYR A 1 71 ? -18.640 12.325 22.940 1.00 61.75 71 TYR A O 1
ATOM 570 N N . LYS A 1 72 ? -18.513 13.803 21.268 1.00 64.12 72 LYS A N 1
ATOM 571 C CA . LYS A 1 72 ? -19.913 14.244 21.445 1.00 64.12 72 LYS A CA 1
ATOM 572 C C . LYS A 1 72 ? -20.955 13.134 21.226 1.00 64.12 72 LYS A C 1
ATOM 574 O O . LYS A 1 72 ? -22.080 13.284 21.690 1.00 64.12 72 LYS A O 1
ATOM 579 N N . ALA A 1 73 ? -20.584 12.020 20.591 1.00 70.44 73 ALA A N 1
ATOM 580 C CA . ALA A 1 73 ? -21.358 10.776 20.585 1.00 70.44 73 ALA A CA 1
ATOM 581 C C . ALA A 1 73 ? -20.471 9.594 20.146 1.00 70.44 73 ALA A C 1
ATOM 583 O O . ALA A 1 73 ? -20.575 9.137 19.010 1.00 70.44 73 ALA A O 1
ATOM 584 N N . PHE A 1 74 ? -19.565 9.133 21.017 1.00 75.44 74 PHE A N 1
ATOM 585 C CA . PHE A 1 74 ? -18.792 7.905 20.787 1.00 75.44 74 PHE A CA 1
ATOM 586 C C . PHE A 1 74 ? -19.375 6.718 21.588 1.00 75.44 74 PHE A C 1
ATOM 588 O O . PHE A 1 74 ? -19.585 6.863 22.794 1.00 75.44 74 PHE A O 1
ATOM 595 N N . PRO A 1 75 ? -19.587 5.540 20.964 1.00 80.12 75 PRO A N 1
ATOM 596 C CA . PRO A 1 75 ? -19.428 5.297 19.534 1.00 80.12 75 PRO A CA 1
ATOM 597 C C . PRO A 1 75 ? -20.494 6.057 18.729 1.00 80.12 75 PRO A C 1
ATOM 599 O O . PRO A 1 75 ? -21.593 6.290 19.241 1.00 80.12 75 PRO A O 1
ATOM 602 N N . PRO A 1 76 ? -20.184 6.450 17.481 1.00 79.75 76 PRO A N 1
ATOM 603 C CA . PRO A 1 76 ? -21.187 7.026 16.599 1.00 79.75 76 PRO A CA 1
ATOM 604 C C . PRO A 1 76 ? -22.368 6.066 16.470 1.00 79.75 76 PRO A C 1
ATOM 606 O O . PRO A 1 76 ? -22.220 4.848 16.612 1.00 79.75 76 PRO A O 1
ATOM 609 N N . GLN A 1 77 ? -23.547 6.613 16.176 1.00 86.44 77 GLN A N 1
ATOM 610 C CA . GLN A 1 77 ? -24.695 5.762 15.892 1.00 86.44 77 GLN A CA 1
ATOM 611 C C . GLN A 1 77 ? -24.364 4.813 14.732 1.00 86.44 77 GLN A C 1
ATOM 613 O O . GLN A 1 77 ? -23.704 5.225 13.771 1.00 86.44 77 GLN A O 1
ATOM 618 N N . PRO A 1 78 ? -24.803 3.545 14.809 1.00 89.50 78 PRO A N 1
ATOM 619 C CA . PRO A 1 78 ? -24.556 2.599 13.739 1.00 89.50 78 PRO A CA 1
ATOM 620 C C . PRO A 1 78 ? -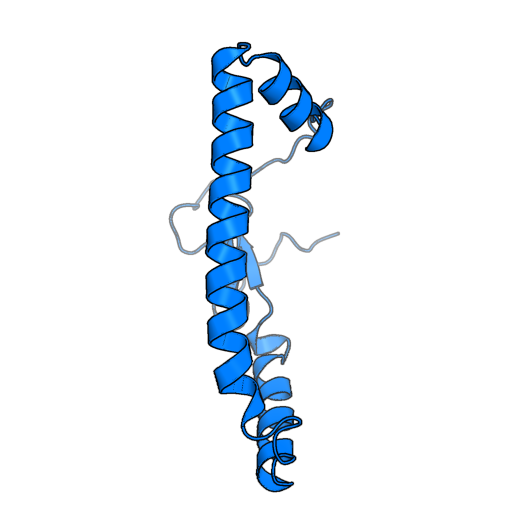25.182 3.112 12.430 1.00 89.50 78 PRO A C 1
ATOM 622 O O . PRO A 1 78 ? -26.276 3.684 12.447 1.00 89.50 78 PRO A O 1
ATOM 625 N N . PRO A 1 79 ? -24.515 2.911 11.282 1.00 90.62 79 PRO A N 1
ATOM 626 C CA . PRO A 1 79 ? -25.075 3.263 9.983 1.00 90.62 79 PRO A CA 1
ATOM 627 C C . PRO A 1 79 ? -26.360 2.471 9.705 1.00 90.62 79 PRO A C 1
ATOM 629 O O . PRO A 1 79 ? -26.517 1.330 10.139 1.00 90.62 79 PRO A O 1
ATOM 632 N N . SER A 1 80 ? -27.278 3.060 8.935 1.00 95.88 80 SER A N 1
ATOM 633 C CA . SER A 1 80 ? -28.499 2.370 8.512 1.00 95.88 80 SER A CA 1
ATOM 634 C C . SER A 1 80 ? -28.184 1.156 7.628 1.00 95.88 80 SER A C 1
ATOM 636 O O . SER A 1 80 ? -27.165 1.114 6.936 1.00 95.88 80 SER A O 1
ATOM 638 N N . THR A 1 81 ? -29.091 0.176 7.578 1.00 96.75 81 THR A N 1
ATOM 639 C CA . THR A 1 81 ? -28.931 -1.027 6.740 1.00 96.75 81 THR A CA 1
ATOM 640 C C . THR A 1 81 ? -28.734 -0.690 5.259 1.00 96.75 81 THR A C 1
ATOM 642 O O . THR A 1 81 ? -27.921 -1.317 4.582 1.00 96.75 81 THR A O 1
ATOM 645 N N . SER A 1 82 ? -29.431 0.332 4.752 1.00 97.38 82 SER A N 1
ATOM 646 C CA . SER A 1 82 ? -29.279 0.797 3.369 1.00 97.38 82 SER A CA 1
ATOM 647 C C . SER A 1 82 ? -27.899 1.402 3.112 1.00 97.38 82 SER A C 1
ATOM 649 O O . SER A 1 82 ? -27.293 1.138 2.071 1.00 97.38 82 SER A O 1
ATOM 651 N N . LEU A 1 83 ? -27.376 2.174 4.068 1.00 96.25 83 LEU A N 1
ATOM 652 C CA . LEU A 1 83 ? -26.043 2.755 3.982 1.00 96.25 83 LEU A CA 1
ATOM 653 C C . LEU A 1 83 ? -24.963 1.672 4.053 1.00 96.25 83 LEU A C 1
ATOM 655 O O . LEU A 1 83 ? -24.059 1.678 3.224 1.00 96.25 83 LEU A O 1
ATOM 659 N N . LEU A 1 84 ? -25.093 0.706 4.966 1.00 97.31 84 LEU A N 1
ATOM 660 C CA . LEU A 1 84 ? -24.198 -0.453 5.046 1.00 97.31 84 LEU A CA 1
ATOM 661 C C . LEU A 1 84 ? -24.139 -1.216 3.723 1.00 97.31 84 LEU A C 1
ATOM 663 O O . LEU A 1 84 ? -23.052 -1.461 3.204 1.00 97.31 84 LEU A O 1
ATOM 667 N N . HIS A 1 85 ? -25.295 -1.535 3.137 1.00 97.88 85 HIS A N 1
ATOM 668 C CA . HIS A 1 85 ? -25.348 -2.230 1.853 1.00 97.88 85 HIS A CA 1
ATOM 669 C C . HIS A 1 85 ? -24.669 -1.426 0.738 1.00 97.88 85 HIS A C 1
ATOM 671 O O . HIS A 1 85 ? -23.941 -1.993 -0.078 1.00 97.88 85 HIS A O 1
ATOM 677 N N . LYS A 1 86 ? -24.872 -0.102 0.708 1.00 97.88 86 LYS A N 1
ATOM 678 C CA . LYS A 1 86 ? -24.231 0.787 -0.269 1.00 97.88 86 LYS A CA 1
ATOM 679 C C . LYS A 1 86 ? -22.712 0.831 -0.093 1.00 97.88 86 LYS A C 1
ATOM 681 O O . LYS A 1 86 ? -22.004 0.750 -1.091 1.00 97.88 86 LYS A O 1
ATOM 686 N N . ILE A 1 87 ? -22.226 0.917 1.147 1.00 97.69 87 ILE A N 1
ATOM 687 C CA . ILE A 1 87 ? -20.791 0.892 1.465 1.00 97.69 87 ILE A CA 1
ATOM 688 C C . ILE A 1 87 ? -20.175 -0.425 0.988 1.00 97.69 87 ILE A C 1
ATOM 690 O O . ILE A 1 87 ? -19.194 -0.408 0.251 1.00 97.69 87 ILE A O 1
ATOM 694 N N . ILE A 1 88 ? -20.780 -1.557 1.355 1.00 97.25 88 ILE A N 1
ATOM 695 C CA . ILE A 1 88 ? -20.276 -2.889 0.996 1.00 97.25 88 ILE A CA 1
ATOM 696 C C . ILE A 1 88 ? -20.292 -3.083 -0.523 1.00 97.25 88 ILE A C 1
ATOM 698 O O . ILE A 1 88 ? -19.294 -3.496 -1.106 1.00 97.25 88 ILE A O 1
ATOM 702 N N . SER A 1 89 ? -21.410 -2.762 -1.176 1.00 96.81 89 SER A N 1
ATOM 703 C CA . SER A 1 89 ? -21.553 -2.942 -2.625 1.00 96.81 89 SER A CA 1
ATOM 704 C C . SER A 1 89 ? -20.594 -2.047 -3.405 1.00 96.81 89 SER A C 1
ATOM 706 O O . SER A 1 89 ? -19.971 -2.516 -4.353 1.00 96.81 89 SER A O 1
ATOM 708 N N . GLY A 1 90 ? -20.454 -0.782 -2.995 1.00 95.56 90 GLY A N 1
ATOM 709 C CA . GLY A 1 90 ? -19.504 0.153 -3.598 1.00 95.56 90 GLY A CA 1
ATOM 710 C C . GLY A 1 90 ? -18.069 -0.338 -3.446 1.00 95.56 90 GLY A C 1
ATOM 711 O O . GLY A 1 90 ? -17.357 -0.438 -4.437 1.00 95.56 90 GLY A O 1
ATOM 712 N N . PHE A 1 91 ? -17.688 -0.772 -2.239 1.00 95.62 91 PHE A N 1
ATOM 713 C CA . PHE A 1 91 ? -16.367 -1.353 -2.001 1.00 95.62 91 PHE A CA 1
ATOM 714 C C . PHE A 1 91 ? -16.091 -2.531 -2.939 1.00 95.62 91 PHE A C 1
ATOM 716 O O . PHE A 1 91 ? -15.080 -2.528 -3.627 1.00 95.62 91 PHE A O 1
ATOM 723 N N . ILE A 1 92 ? -17.010 -3.497 -3.038 1.00 95.00 92 ILE A N 1
ATOM 724 C CA . ILE A 1 92 ? -16.842 -4.667 -3.917 1.00 95.00 92 ILE A CA 1
ATOM 725 C C . ILE A 1 92 ? -16.670 -4.254 -5.386 1.00 95.00 92 ILE A C 1
ATOM 727 O O . ILE A 1 92 ? -15.858 -4.850 -6.097 1.00 95.00 92 ILE A O 1
ATOM 731 N N . GLN A 1 93 ? -17.428 -3.258 -5.851 1.00 93.19 93 GLN A N 1
ATOM 732 C CA . GLN A 1 93 ? -17.339 -2.754 -7.224 1.00 93.19 93 GLN A CA 1
ATOM 733 C C . GLN A 1 93 ? -15.985 -2.092 -7.493 1.00 93.19 93 GLN A C 1
ATOM 735 O O . GLN A 1 93 ? -15.332 -2.422 -8.487 1.00 93.19 93 GLN A O 1
ATOM 740 N N . ASP A 1 94 ? -15.542 -1.228 -6.583 1.00 90.38 94 ASP A N 1
ATOM 741 C CA . ASP A 1 94 ? -14.276 -0.502 -6.698 1.00 90.38 94 ASP A CA 1
ATOM 742 C C . ASP A 1 94 ? -13.071 -1.445 -6.574 1.00 90.38 94 ASP A C 1
ATOM 744 O O . ASP A 1 94 ? -12.068 -1.283 -7.271 1.00 90.38 94 ASP A O 1
ATOM 748 N N . THR A 1 95 ? -13.188 -2.488 -5.747 1.00 90.38 95 THR A N 1
ATOM 749 C CA . THR A 1 95 ? -12.170 -3.534 -5.578 1.00 90.38 95 THR A CA 1
ATOM 750 C C . THR A 1 95 ? -12.362 -4.724 -6.516 1.00 90.38 95 THR A C 1
ATOM 752 O O . THR A 1 95 ? -11.803 -5.794 -6.277 1.00 90.38 95 THR A O 1
ATOM 755 N N . SER A 1 96 ? -13.148 -4.602 -7.586 1.00 89.81 96 SER A N 1
ATOM 756 C CA . SER A 1 96 ? -13.148 -5.620 -8.639 1.00 89.81 96 SER A CA 1
ATOM 757 C C . SER A 1 96 ? -11.772 -5.635 -9.314 1.00 89.81 96 SER A C 1
ATOM 759 O O . SER A 1 96 ? -11.304 -4.566 -9.703 1.00 89.81 96 SER A O 1
ATOM 761 N N . PRO A 1 97 ? -11.117 -6.794 -9.538 1.00 87.31 97 PRO A N 1
ATOM 762 C CA . PRO A 1 97 ? -9.793 -6.840 -10.174 1.00 87.31 97 PRO A CA 1
ATOM 763 C C . PRO A 1 97 ? -9.713 -6.065 -11.496 1.00 87.31 97 PRO A C 1
ATOM 765 O O . PRO A 1 97 ? -8.712 -5.427 -11.801 1.00 87.31 97 PRO A O 1
ATOM 768 N N . SER A 1 98 ? -10.812 -6.038 -12.250 1.00 84.38 98 SER A N 1
ATOM 769 C CA . SER A 1 98 ? -10.923 -5.258 -13.489 1.00 84.38 98 SER A CA 1
ATOM 770 C C . SER A 1 98 ? -10.780 -3.736 -13.308 1.00 84.38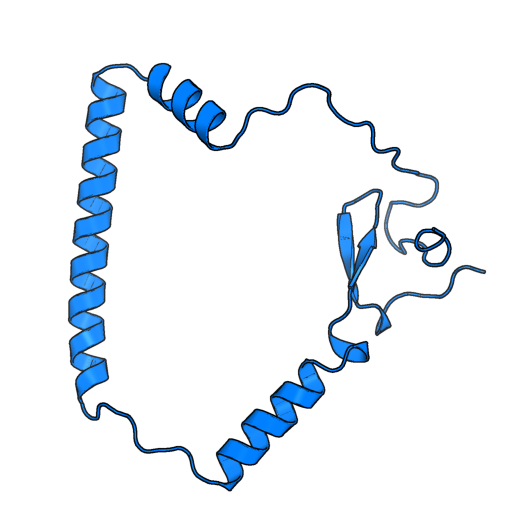 98 SER A C 1
ATOM 772 O O . SER A 1 98 ? -10.465 -3.036 -14.269 1.00 84.38 98 SER A O 1
ATOM 774 N N . GLN A 1 99 ? -11.024 -3.218 -12.101 1.00 83.00 99 GLN A N 1
ATOM 775 C CA . GLN A 1 99 ? -11.083 -1.789 -11.793 1.00 83.00 99 GLN A CA 1
ATOM 776 C C . GLN A 1 99 ? -9.841 -1.248 -11.085 1.00 83.00 99 GLN A C 1
ATOM 778 O O . GLN A 1 99 ? -9.563 -0.056 -11.236 1.00 83.00 99 GLN A O 1
ATOM 783 N N . PHE A 1 100 ? -9.101 -2.088 -10.354 1.00 83.75 100 PHE A N 1
ATOM 784 C CA . PHE A 1 100 ? -7.957 -1.636 -9.552 1.00 83.75 100 PHE A CA 1
ATOM 785 C C . PHE A 1 100 ? -6.625 -2.308 -9.899 1.00 83.75 100 PHE A C 1
ATOM 787 O O . PHE A 1 100 ? -5.591 -1.833 -9.440 1.00 83.75 100 PHE A O 1
ATOM 794 N N . VAL A 1 101 ? -6.600 -3.405 -10.670 1.00 87.62 101 VAL A N 1
ATOM 795 C CA . VAL A 1 101 ? -5.320 -4.029 -11.037 1.00 87.62 101 VAL A CA 1
ATOM 796 C C . VAL A 1 101 ? -4.578 -3.101 -12.001 1.00 87.62 101 VAL A C 1
ATOM 798 O O . VAL A 1 101 ? -5.124 -2.646 -13.009 1.00 87.62 101 VAL A O 1
ATOM 801 N N . GLU A 1 102 ? -3.312 -2.836 -11.697 1.00 87.31 102 GLU A N 1
ATOM 802 C CA . GLU A 1 102 ? -2.426 -1.968 -12.472 1.00 87.31 102 GLU A CA 1
ATOM 803 C C . GLU A 1 102 ? -1.204 -2.745 -12.958 1.00 87.31 102 GLU A C 1
ATOM 805 O O . GLU A 1 102 ? -0.719 -3.655 -12.282 1.00 87.31 102 GLU A O 1
ATOM 810 N N . ALA A 1 103 ? -0.685 -2.372 -14.128 1.00 83.44 103 ALA A N 1
ATOM 811 C CA . ALA A 1 103 ? 0.627 -2.813 -14.583 1.00 83.44 103 ALA A CA 1
ATOM 812 C C . ALA A 1 103 ? 1.596 -1.632 -14.562 1.00 83.44 103 ALA A C 1
ATOM 814 O O . ALA A 1 103 ? 1.266 -0.530 -15.009 1.00 83.44 103 ALA A O 1
ATOM 815 N N . GLY A 1 104 ? 2.809 -1.873 -14.072 1.00 80.44 104 GLY A N 1
ATOM 816 C CA . GLY A 1 104 ? 3.907 -0.920 -14.166 1.00 80.44 104 GLY A CA 1
ATOM 817 C C . GLY A 1 104 ? 4.689 -1.090 -15.459 1.00 80.44 104 GLY A C 1
ATOM 818 O O . GLY A 1 104 ? 5.031 -2.208 -15.848 1.00 80.44 104 GLY A O 1
ATOM 819 N N . CYS A 1 105 ? 5.032 0.020 -16.110 1.00 78.00 105 CYS A N 1
ATOM 820 C CA . CYS A 1 105 ? 6.048 0.000 -17.154 1.00 78.00 105 CYS A CA 1
ATOM 821 C C . CYS A 1 105 ? 7.408 -0.322 -16.527 1.00 78.00 105 CYS A C 1
ATOM 823 O O . CYS A 1 105 ? 7.872 0.413 -15.659 1.00 78.00 105 CYS A O 1
ATOM 825 N N . ALA A 1 106 ? 8.081 -1.371 -17.001 1.00 76.31 106 ALA A N 1
ATOM 826 C CA . ALA A 1 106 ? 9.401 -1.728 -16.489 1.00 76.31 106 ALA A CA 1
ATOM 827 C C . ALA A 1 106 ? 10.448 -0.615 -16.724 1.00 76.31 106 ALA A C 1
ATOM 829 O O . ALA A 1 106 ? 11.351 -0.466 -15.912 1.00 76.31 106 ALA A O 1
ATOM 830 N N . VAL A 1 107 ? 10.284 0.201 -17.780 1.00 77.12 107 VAL A N 1
ATOM 831 C CA . VAL A 1 107 ? 11.234 1.256 -18.177 1.00 77.12 107 VAL A CA 1
ATOM 832 C C . VAL A 1 107 ? 11.098 2.523 -17.335 1.00 77.12 107 VAL A C 1
ATOM 834 O O . VAL A 1 107 ? 12.074 2.978 -16.749 1.00 77.12 107 VAL A O 1
ATOM 837 N N . CYS A 1 108 ? 9.906 3.124 -17.289 1.00 82.19 108 CYS A N 1
ATOM 838 C CA . CYS A 1 108 ? 9.686 4.398 -16.590 1.00 82.19 108 CYS A CA 1
ATOM 839 C C . CYS A 1 108 ? 8.976 4.259 -15.240 1.00 82.19 108 CYS A C 1
ATOM 841 O O . CYS A 1 108 ? 8.730 5.265 -14.582 1.00 82.19 108 CYS A O 1
ATOM 843 N N . GLY A 1 109 ? 8.584 3.046 -14.843 1.00 79.69 109 GLY A N 1
ATOM 844 C CA . GLY A 1 109 ? 7.873 2.791 -13.589 1.00 79.69 109 GLY A CA 1
ATOM 845 C C . GLY A 1 109 ? 6.431 3.302 -13.550 1.00 79.69 109 GLY A C 1
ATOM 846 O O . GLY A 1 109 ? 5.760 3.131 -12.536 1.00 79.69 109 GLY A O 1
ATOM 847 N N . LYS A 1 110 ? 5.923 3.920 -14.627 1.00 84.81 110 LYS A N 1
ATOM 848 C CA . LYS A 1 110 ? 4.557 4.452 -14.659 1.00 84.81 110 LYS A CA 1
ATOM 849 C C . LYS A 1 110 ? 3.552 3.311 -14.495 1.00 84.81 110 LYS A C 1
ATOM 851 O O . LYS A 1 110 ? 3.511 2.404 -15.327 1.00 84.81 110 LYS A O 1
ATOM 856 N N . LEU A 1 111 ? 2.750 3.385 -13.438 1.00 84.88 111 LEU A N 1
ATOM 857 C CA . LEU A 1 111 ? 1.608 2.505 -13.216 1.00 84.88 111 LEU A CA 1
ATOM 858 C C . LEU A 1 111 ? 0.458 2.932 -14.127 1.00 84.88 111 LEU A C 1
ATOM 860 O O . LEU A 1 111 ? 0.222 4.123 -14.345 1.00 84.88 111 LEU A O 1
ATOM 864 N N . THR A 1 112 ? -0.221 1.966 -14.730 1.00 83.56 112 THR A N 1
ATOM 865 C CA . THR A 1 112 ? -1.403 2.205 -15.559 1.00 83.56 112 THR A CA 1
ATOM 866 C C . THR A 1 112 ? -2.444 1.123 -15.270 1.00 83.56 112 THR A C 1
ATOM 868 O O . THR A 1 112 ? -2.091 -0.060 -15.274 1.00 83.56 112 THR A O 1
ATOM 871 N N . PRO A 1 113 ? -3.720 1.493 -15.037 1.00 85.06 113 PRO A N 1
ATOM 872 C CA . PRO A 1 113 ? -4.796 0.525 -14.848 1.00 85.06 113 PRO A CA 1
ATOM 873 C C . PRO A 1 113 ? -4.893 -0.446 -16.020 1.00 85.06 113 PRO A C 1
ATOM 875 O O . PRO A 1 113 ? -4.859 -0.010 -17.172 1.00 85.06 113 PRO A O 1
ATOM 878 N N . PHE A 1 114 ? -5.087 -1.738 -15.743 1.00 81.69 114 PHE A N 1
ATOM 879 C CA . PHE A 1 114 ? -5.186 -2.771 -16.782 1.00 81.69 114 PHE A CA 1
ATOM 880 C C . PHE A 1 114 ? -6.267 -2.459 -17.821 1.00 81.69 114 PHE A C 1
ATOM 882 O O . PHE A 1 114 ? -6.040 -2.658 -19.010 1.00 81.69 114 PHE A O 1
ATOM 889 N N . ARG A 1 115 ? -7.402 -1.883 -17.399 1.00 80.69 115 ARG A N 1
ATOM 890 C CA . ARG A 1 115 ? -8.485 -1.442 -18.302 1.00 80.69 115 ARG A CA 1
ATOM 891 C C . ARG A 1 115 ? -8.058 -0.405 -19.351 1.00 80.69 115 ARG A C 1
ATOM 893 O O . ARG A 1 115 ? -8.751 -0.236 -20.347 1.00 80.69 115 ARG A O 1
ATOM 900 N N . ASN A 1 116 ? -6.943 0.289 -19.122 1.00 80.25 116 ASN A N 1
ATOM 901 C CA . ASN A 1 116 ? -6.402 1.322 -20.006 1.00 80.25 116 ASN A CA 1
ATOM 902 C C . ASN A 1 116 ? -5.201 0.825 -20.829 1.00 80.25 116 ASN A C 1
ATOM 904 O O . ASN A 1 116 ? -4.619 1.606 -21.583 1.00 80.25 116 ASN A O 1
ATOM 908 N N . LEU A 1 117 ? -4.788 -0.436 -20.670 1.00 74.81 117 LEU A N 1
ATOM 909 C CA . LEU A 1 117 ? -3.695 -1.015 -21.442 1.00 74.81 117 LEU A CA 1
ATOM 910 C C . LEU A 1 117 ? -4.233 -1.634 -22.736 1.00 74.81 117 LEU A C 1
ATOM 912 O O . LEU A 1 117 ? -5.263 -2.303 -22.743 1.00 74.81 117 LEU A O 1
ATOM 916 N N . ILE A 1 118 ? -3.507 -1.433 -23.835 1.00 69.94 118 ILE A N 1
ATOM 917 C CA . ILE A 1 118 ? -3.788 -2.101 -25.108 1.00 69.94 118 ILE A CA 1
ATOM 918 C C . ILE A 1 118 ? -3.022 -3.434 -25.186 1.00 69.94 118 ILE A C 1
ATOM 920 O O . ILE A 1 118 ? -1.859 -3.474 -24.770 1.00 69.94 118 ILE A O 1
ATOM 924 N N . PRO A 1 119 ? -3.629 -4.512 -25.722 1.00 64.44 119 PRO A N 1
ATOM 925 C CA . PRO A 1 119 ? -2.922 -5.763 -25.971 1.00 64.44 119 PRO A CA 1
ATOM 926 C C . PRO A 1 119 ? -1.758 -5.554 -26.943 1.00 64.44 119 PRO A C 1
ATOM 928 O O . PRO A 1 119 ? -1.901 -4.863 -27.955 1.00 64.44 119 PRO A O 1
ATOM 931 N N . PHE A 1 120 ? -0.620 -6.179 -26.653 1.00 60.34 120 PHE A N 1
ATOM 932 C CA . PHE A 1 120 ? 0.500 -6.268 -27.589 1.00 60.34 120 PHE A CA 1
ATOM 933 C C . PHE A 1 120 ? 0.082 -7.095 -28.818 1.00 60.34 120 PHE A C 1
ATOM 935 O O . PHE A 1 120 ? -0.482 -8.180 -28.658 1.00 60.34 120 PHE A O 1
ATOM 942 N N . LYS A 1 121 ? 0.312 -6.564 -30.024 1.00 55.78 121 LYS A N 1
ATOM 943 C CA . LYS A 1 121 ? 0.124 -7.282 -31.296 1.00 55.78 121 LYS A CA 1
ATOM 944 C C . LYS A 1 121 ? 1.419 -7.945 -31.732 1.00 55.78 121 LYS A C 1
ATOM 946 O O . LYS A 1 121 ? 2.477 -7.308 -31.545 1.00 55.78 121 LYS A O 1
#

pLDDT: mean 79.86, std 13.82, range [33.59, 97.88]

Organism: Galerina marginata (strain CBS 339.88) (NCBI:txid685588)